Protein AF-A0AAU6CQ74-F1 (afdb_monomer)

Nearest PDB structures (foldseek):
  4mun-assembly2_A  TM=2.902E-01  e=2.561E+00  Mycobacterium tuberculosis
  8eb3-assembly1_A  TM=3.455E-01  e=6.32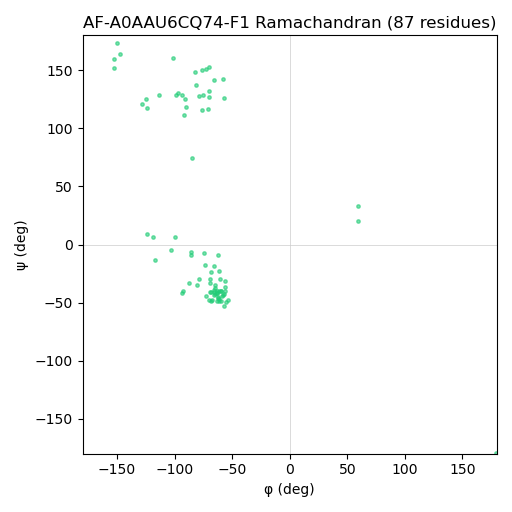2E+00  Helicobacter pylori
  3hgu-assembly1_B  TM=3.892E-01  e=8.731E+00  Pantoea agglomerans

Sequence (89 aa):
MGFGSQSYADVVRDRVTADPRDAVLLAVGDFDCSGEDIERDRVERTGCWSSVTRVLLTYEQMRAYGLLATEGKRGGPRWPPFARLRLRH

Solvent-accessible surface area (backbone atoms only — not comparable to full-atom values): 5488 Å² total; per-residue (Å²): 142,75,73,79,54,69,74,58,29,48,57,50,28,57,56,48,70,71,43,95,60,88,37,70,45,77,40,72,46,60,79,46,52,65,39,52,49,37,50,50,51,52,49,66,67,33,70,61,60,77,43,77,43,80,77,35,54,46,68,65,55,34,62,75,68,68,55,82,78,79,73,89,51,73,85,43,91,56,26,64,63,40,46,66,75,69,65,69,128

pLDDT: mean 89.44, std 9.69, range [55.47, 98.12]

Secondary structure (DSSP, 8-state):
--PPPHHHHHHHHHHHHTS-SPPEEEEE--SSHHHHHHHHHHHHHH---SEEEEEES-HHHHHHTTPPPPGGGTTSTTHHHHHHHHS--

Radius of gyration: 14.96 Å; Cα contacts (8 Å, |Δi|>4): 85; chains: 1; bounding box: 34×26×37 Å

Structure (mmCIF, N/CA/C/O backbone):
data_AF-A0AAU6CQ74-F1
#
_entry.id   AF-A0AAU6CQ74-F1
#
loop_
_atom_site.group_PDB
_atom_site.id
_atom_site.type_symbol
_atom_site.label_atom_id
_atom_site.label_alt_id
_atom_site.label_comp_id
_atom_site.label_asym_id
_atom_site.label_entity_id
_atom_site.label_seq_id
_atom_site.pdbx_PDB_ins_code
_atom_site.Cartn_x
_atom_site.Cartn_y
_atom_site.Cartn_z
_atom_site.occupancy
_atom_site.B_iso_or_equiv
_atom_site.auth_seq_id
_atom_site.auth_comp_id
_atom_site.auth_asym_id
_atom_site.auth_atom_id
_atom_site.pdbx_PDB_model_num
ATOM 1 N N . MET A 1 1 ? 0.575 10.257 -8.320 1.00 61.75 1 MET A N 1
ATOM 2 C CA . MET A 1 1 ? 0.344 9.746 -6.949 1.00 61.75 1 MET A CA 1
ATOM 3 C C . MET A 1 1 ? 1.119 10.590 -5.943 1.00 61.75 1 MET A C 1
ATOM 5 O O . MET A 1 1 ? 2.139 11.154 -6.325 1.00 61.75 1 MET A O 1
ATOM 9 N N . GLY A 1 2 ? 0.654 10.699 -4.695 1.00 81.75 2 GLY A N 1
ATOM 10 C CA . GLY A 1 2 ? 1.310 11.489 -3.646 1.00 81.75 2 GLY A CA 1
ATOM 11 C C . GLY A 1 2 ? 1.123 10.878 -2.257 1.00 81.75 2 GLY A C 1
ATOM 12 O O . GLY A 1 2 ? 0.269 10.014 -2.073 1.00 81.75 2 GLY A O 1
ATOM 13 N N . PHE A 1 3 ? 1.938 11.319 -1.299 1.00 89.88 3 PHE A N 1
ATOM 14 C CA . PHE A 1 3 ? 1.824 10.910 0.101 1.00 89.88 3 PHE A CA 1
ATOM 15 C C . PHE A 1 3 ? 0.517 11.430 0.710 1.00 89.88 3 PHE A C 1
ATOM 17 O O . PHE A 1 3 ? 0.090 12.549 0.421 1.00 89.88 3 PHE A O 1
ATOM 24 N N . GLY A 1 4 ? -0.116 10.615 1.552 1.00 89.44 4 GLY A N 1
ATOM 25 C CA . GLY A 1 4 ? -1.297 11.037 2.300 1.00 89.44 4 GLY A CA 1
ATOM 26 C C . GLY A 1 4 ? -0.928 12.015 3.417 1.00 89.44 4 GLY A C 1
ATOM 27 O O . GLY A 1 4 ? 0.163 11.944 3.978 1.00 89.44 4 GLY A O 1
ATOM 28 N N . SER A 1 5 ? -1.844 12.916 3.776 1.00 94.56 5 SER A N 1
ATOM 29 C CA . SER A 1 5 ? -1.660 13.743 4.971 1.00 94.56 5 SER A CA 1
ATOM 30 C C . SER A 1 5 ? -1.788 12.901 6.244 1.00 94.56 5 SER A C 1
ATOM 32 O O . SER A 1 5 ? -2.532 11.915 6.278 1.00 94.56 5 SER A O 1
ATOM 34 N N . GLN A 1 6 ? -1.125 13.334 7.321 1.00 95.62 6 GLN A N 1
ATOM 35 C CA . GLN A 1 6 ? -1.271 12.695 8.633 1.00 95.62 6 GLN A CA 1
ATOM 36 C C . GLN A 1 6 ? -2.727 12.727 9.116 1.00 95.62 6 GLN A C 1
ATOM 38 O O . GLN A 1 6 ? -3.256 11.696 9.509 1.00 95.62 6 GLN A O 1
ATOM 43 N N . SER A 1 7 ? -3.410 13.868 8.967 1.00 97.19 7 SER A N 1
ATOM 44 C CA . SER A 1 7 ? -4.821 14.012 9.348 1.00 97.19 7 SER A CA 1
ATOM 45 C C . SER A 1 7 ? -5.733 12.986 8.672 1.00 97.19 7 SER A C 1
ATOM 47 O O . SER A 1 7 ? -6.663 12.474 9.288 1.00 97.19 7 SER A O 1
ATOM 49 N N . TYR A 1 8 ? -5.462 12.640 7.412 1.00 96.81 8 TYR A N 1
ATOM 50 C CA . TYR A 1 8 ? -6.236 11.623 6.712 1.00 96.81 8 TYR A CA 1
ATOM 51 C C . TYR A 1 8 ? -5.826 10.196 7.100 1.00 96.81 8 TYR A C 1
ATOM 53 O O . TYR A 1 8 ? -6.650 9.283 7.049 1.00 96.81 8 TYR A O 1
ATOM 61 N N . ALA A 1 9 ? -4.564 9.972 7.475 1.00 97.31 9 ALA A N 1
ATOM 62 C CA . ALA A 1 9 ? -4.136 8.700 8.052 1.00 97.31 9 ALA A CA 1
ATOM 63 C C . ALA A 1 9 ? -4.842 8.432 9.389 1.00 97.31 9 ALA A C 1
ATOM 65 O O . ALA A 1 9 ? -5.336 7.324 9.584 1.00 97.31 9 ALA A O 1
ATOM 66 N N . ASP A 1 10 ? -4.982 9.452 10.240 1.00 98.00 10 ASP A N 1
ATOM 67 C CA . ASP A 1 10 ? -5.695 9.341 11.516 1.00 98.00 10 ASP A CA 1
ATOM 68 C C . ASP A 1 10 ? -7.173 8.977 11.305 1.00 98.00 10 ASP A C 1
ATOM 70 O O . ASP A 1 10 ? -7.647 8.006 11.884 1.00 98.00 10 ASP A O 1
ATOM 74 N N . VAL A 1 11 ? -7.875 9.645 10.376 1.00 98.06 11 VAL A N 1
ATOM 75 C CA . VAL A 1 11 ? -9.273 9.303 10.032 1.00 98.06 11 VAL A CA 1
ATOM 76 C C . VAL A 1 11 ? -9.424 7.842 9.603 1.00 98.06 11 VAL A C 1
ATOM 78 O O . VAL A 1 11 ? -10.418 7.194 9.934 1.00 98.06 11 VAL A O 1
ATOM 81 N N . VAL A 1 12 ? -8.467 7.315 8.836 1.00 97.69 12 VAL A N 1
ATOM 82 C CA . VAL A 1 12 ? -8.520 5.918 8.395 1.00 97.69 12 VAL A CA 1
ATOM 83 C C . VAL A 1 12 ? -8.214 4.959 9.532 1.00 97.69 12 VAL A C 1
ATOM 85 O O . VAL A 1 12 ? -8.964 4.000 9.690 1.00 97.69 12 VAL A O 1
ATOM 88 N N . ARG A 1 13 ? -7.194 5.237 10.349 1.00 97.75 13 ARG A N 1
ATOM 89 C CA . ARG A 1 13 ? -6.897 4.438 11.541 1.00 97.75 13 ARG A CA 1
ATOM 9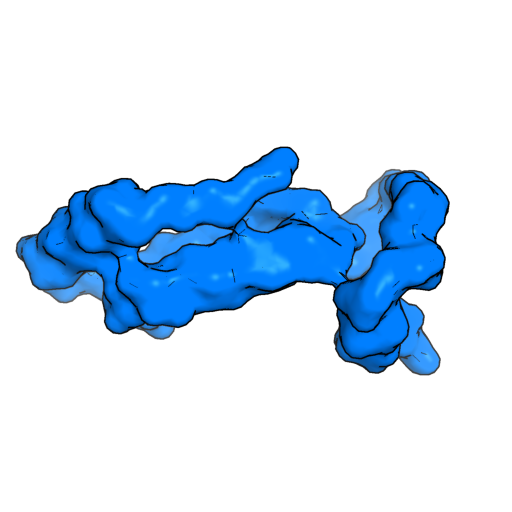0 C C . 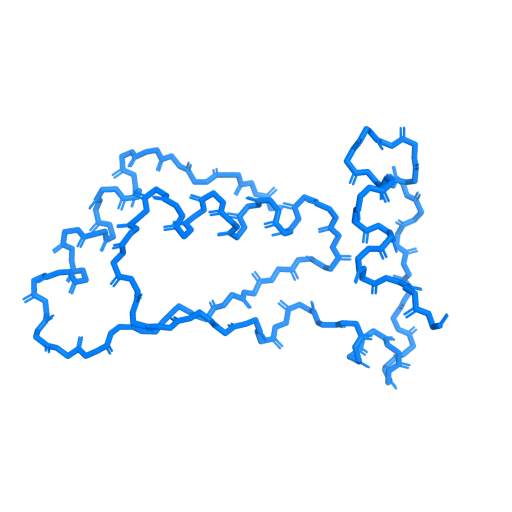ARG A 1 13 ? -8.114 4.361 12.457 1.00 97.75 13 ARG A C 1
ATOM 92 O O . ARG A 1 13 ? -8.519 3.268 12.826 1.00 97.75 13 ARG A O 1
ATOM 99 N N . ASP A 1 14 ? -8.727 5.498 12.771 1.00 98.12 14 ASP A N 1
ATOM 100 C CA . ASP A 1 14 ? -9.845 5.556 13.712 1.00 98.12 14 ASP A CA 1
ATOM 101 C C . ASP A 1 14 ? -11.056 4.762 13.195 1.00 98.12 14 ASP A C 1
ATOM 103 O O . ASP A 1 14 ? -11.696 4.036 13.952 1.00 98.12 14 ASP A O 1
ATOM 107 N N . ARG A 1 15 ? -11.343 4.834 11.887 1.00 97.44 15 ARG A N 1
ATOM 108 C CA . ARG A 1 15 ? -12.427 4.054 11.267 1.00 97.44 15 ARG A CA 1
ATOM 109 C C . ARG A 1 15 ? -12.136 2.561 11.206 1.00 97.44 15 ARG A C 1
ATOM 111 O O . ARG A 1 15 ? -13.0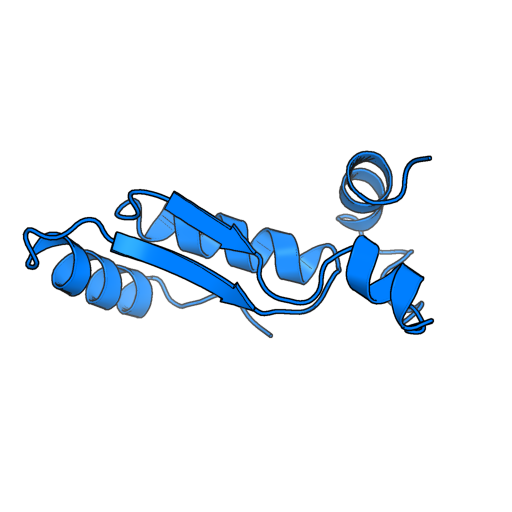50 1.775 11.420 1.00 97.44 15 ARG A O 1
ATOM 118 N N . VAL A 1 16 ? -10.903 2.183 10.877 1.00 97.69 16 VAL A N 1
ATOM 119 C CA . VAL A 1 16 ? -10.499 0.777 10.779 1.00 97.69 16 VAL A CA 1
ATOM 120 C C . VAL A 1 16 ? -10.520 0.126 12.157 1.00 97.69 16 VAL A C 1
ATOM 122 O O . VAL A 1 16 ? -11.131 -0.920 12.316 1.00 97.69 16 VAL A O 1
ATOM 125 N N . THR A 1 17 ? -9.936 0.773 13.166 1.00 96.69 17 THR A N 1
ATOM 126 C CA . THR A 1 17 ? -9.864 0.239 14.534 1.00 96.69 17 THR A CA 1
ATOM 127 C C . THR A 1 17 ? -11.231 0.182 15.228 1.00 96.69 17 THR A C 1
ATOM 129 O O . THR A 1 17 ? -11.413 -0.600 16.157 1.00 96.69 17 THR A O 1
ATOM 132 N N . ALA A 1 18 ? -12.204 0.995 14.803 1.00 97.75 18 ALA A N 1
ATOM 133 C CA . ALA A 1 18 ? -13.570 0.936 15.326 1.00 97.75 18 ALA A CA 1
ATOM 134 C C . ALA A 1 18 ? -14.367 -0.285 14.826 1.00 97.75 18 ALA A C 1
ATOM 136 O O . ALA A 1 18 ? -15.393 -0.626 15.415 1.00 97.75 18 ALA A O 1
ATOM 137 N N . ASP A 1 19 ? -13.925 -0.930 13.744 1.00 97.38 19 ASP A N 1
ATOM 138 C CA . ASP A 1 19 ? -14.549 -2.131 13.198 1.00 97.38 19 ASP A CA 1
ATOM 139 C C . ASP A 1 19 ? -13.855 -3.385 13.765 1.00 97.38 19 ASP A C 1
ATOM 141 O O . ASP A 1 19 ? -12.632 -3.482 13.700 1.00 97.38 19 ASP A O 1
ATOM 145 N N . PRO A 1 20 ? -14.589 -4.366 14.321 1.00 95.06 20 PRO A N 1
ATOM 146 C CA . PRO A 1 20 ? -13.980 -5.565 14.898 1.00 95.06 20 PRO A CA 1
ATOM 147 C C . PRO A 1 20 ? -13.462 -6.569 13.853 1.00 95.06 20 PRO A C 1
ATOM 149 O O . PRO A 1 20 ? -12.883 -7.587 14.230 1.00 95.06 20 PRO A O 1
ATOM 152 N N . ARG A 1 21 ? -13.724 -6.357 12.558 1.00 97.75 21 ARG A N 1
ATOM 153 C CA . ARG A 1 21 ? -13.288 -7.261 11.486 1.00 97.75 21 ARG A CA 1
ATOM 154 C C . ARG A 1 21 ? -11.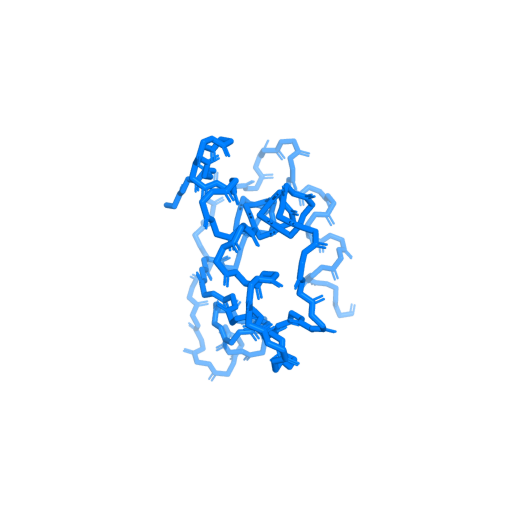840 -6.990 11.094 1.00 97.75 21 ARG A C 1
ATOM 156 O O . ARG A 1 21 ? -11.402 -5.844 11.066 1.00 97.75 21 ARG A O 1
ATOM 163 N N . ASP A 1 22 ? -11.140 -8.042 10.677 1.00 97.31 22 ASP A N 1
ATOM 164 C CA . ASP A 1 22 ? -9.801 -7.908 10.107 1.00 97.31 22 ASP A CA 1
ATOM 165 C C . ASP A 1 22 ? -9.797 -6.976 8.894 1.00 97.31 22 ASP A C 1
ATOM 167 O O . ASP A 1 22 ? -10.535 -7.167 7.921 1.00 97.31 22 ASP A O 1
ATOM 171 N N . ALA A 1 23 ? -8.925 -5.973 8.945 1.00 97.81 23 ALA A N 1
ATOM 172 C CA . ALA A 1 23 ? -8.821 -4.965 7.908 1.00 97.81 23 ALA A CA 1
ATOM 173 C C . ALA A 1 23 ? -7.673 -5.281 6.951 1.00 97.81 23 ALA A C 1
ATOM 175 O O . ALA A 1 23 ? -6.525 -5.470 7.356 1.00 97.81 23 ALA A O 1
ATOM 176 N N . VAL A 1 24 ? -7.977 -5.280 5.655 1.00 97.62 24 VAL A N 1
ATOM 177 C CA . VAL A 1 24 ? -7.001 -5.524 4.589 1.00 97.62 24 VAL A CA 1
ATOM 178 C C . VAL A 1 24 ? -6.813 -4.258 3.765 1.00 97.62 24 VAL A C 1
ATOM 180 O O . VAL A 1 24 ? -7.784 -3.685 3.269 1.00 97.62 24 VAL A O 1
ATOM 183 N N . LEU A 1 25 ? -5.560 -3.842 3.574 1.00 97.00 25 LEU A N 1
ATOM 184 C CA . LEU A 1 25 ? -5.216 -2.773 2.641 1.00 97.00 25 LEU A CA 1
ATOM 185 C C . LEU A 1 25 ? -4.938 -3.357 1.257 1.00 97.00 25 LEU A C 1
ATOM 187 O O . LEU A 1 25 ? -3.976 -4.101 1.072 1.00 97.00 25 LEU A O 1
ATOM 191 N N . LEU A 1 26 ? -5.739 -2.965 0.269 1.00 96.50 26 LEU A N 1
ATOM 192 C CA . LEU A 1 26 ? -5.444 -3.221 -1.138 1.00 96.50 26 LEU A CA 1
ATOM 193 C C . LEU A 1 26 ? -4.673 -2.033 -1.712 1.00 96.50 26 LEU A C 1
ATOM 195 O O . LEU A 1 26 ? -5.218 -0.938 -1.854 1.00 96.50 26 LEU A O 1
ATOM 199 N N . ALA A 1 27 ? -3.401 -2.243 -2.030 1.00 93.81 27 ALA A N 1
ATOM 200 C CA . ALA A 1 27 ? -2.550 -1.213 -2.598 1.00 93.81 27 ALA A CA 1
ATOM 201 C C . ALA A 1 27 ? -2.611 -1.240 -4.130 1.00 93.81 27 ALA A C 1
ATOM 203 O O . ALA A 1 27 ? -2.365 -2.268 -4.772 1.00 93.81 27 ALA A O 1
ATOM 204 N N . VAL A 1 28 ? -2.943 -0.079 -4.700 1.00 93.69 28 VAL A N 1
ATOM 205 C CA . VAL A 1 28 ? -2.984 0.169 -6.142 1.00 93.69 28 VAL A CA 1
ATOM 206 C C . VAL A 1 28 ? -2.175 1.422 -6.456 1.00 93.69 28 VAL A C 1
ATOM 208 O O . VAL A 1 28 ? -2.477 2.505 -5.955 1.00 93.69 28 VAL A O 1
ATOM 211 N N . GLY A 1 29 ? -1.153 1.291 -7.295 1.00 90.19 29 GLY A N 1
ATOM 212 C CA . GLY A 1 29 ? -0.342 2.420 -7.731 1.00 90.19 29 GLY A CA 1
ATOM 213 C C . GLY A 1 29 ? 0.790 2.025 -8.666 1.00 90.19 29 GLY A C 1
ATOM 214 O O . GLY A 1 29 ? 0.969 0.854 -9.000 1.00 90.19 29 GLY A O 1
ATOM 215 N N . ASP A 1 30 ? 1.564 3.023 -9.076 1.00 90.81 30 ASP A N 1
ATOM 216 C CA . ASP A 1 30 ? 2.672 2.842 -10.010 1.00 90.81 30 ASP A CA 1
ATOM 217 C C . ASP A 1 30 ? 3.697 1.831 -9.472 1.00 90.81 30 ASP A C 1
ATOM 219 O O . ASP A 1 30 ? 3.996 1.794 -8.271 1.00 90.81 30 ASP A O 1
ATOM 223 N N . PHE A 1 31 ? 4.254 1.014 -10.367 1.00 89.94 31 PHE A N 1
ATOM 224 C CA . PHE A 1 31 ? 5.379 0.139 -10.046 1.00 89.94 31 PHE A CA 1
ATOM 225 C C . PHE A 1 31 ? 6.691 0.916 -10.186 1.00 89.94 31 PHE A C 1
ATOM 227 O O . PHE A 1 31 ? 7.436 0.787 -11.157 1.00 89.94 31 PHE A O 1
ATOM 234 N N . ASP A 1 32 ? 6.950 1.785 -9.217 1.00 87.94 32 ASP A N 1
ATOM 235 C CA . ASP A 1 32 ? 8.193 2.535 -9.127 1.00 87.94 32 ASP A CA 1
ATOM 236 C C . ASP A 1 32 ? 8.557 2.859 -7.675 1.00 87.94 32 ASP A C 1
ATOM 238 O O . ASP A 1 32 ? 7.776 2.646 -6.745 1.00 87.94 32 ASP A O 1
ATOM 242 N N . CYS A 1 33 ? 9.751 3.421 -7.482 1.00 88.56 33 CYS A N 1
ATOM 243 C CA . CYS A 1 33 ? 10.271 3.757 -6.161 1.00 88.56 33 CYS A CA 1
ATOM 244 C C . CYS A 1 33 ? 9.355 4.686 -5.347 1.00 88.56 33 CYS A C 1
ATOM 246 O O . CYS A 1 33 ? 9.313 4.587 -4.126 1.00 88.56 33 CYS A O 1
ATOM 248 N N . SER A 1 34 ? 8.603 5.583 -5.993 1.00 88.81 34 SER A N 1
ATOM 249 C CA . SER A 1 34 ? 7.672 6.459 -5.279 1.00 88.81 34 SER A CA 1
ATOM 250 C C . SER A 1 34 ? 6.360 5.773 -4.930 1.00 88.81 34 SER A C 1
ATOM 252 O O . SER A 1 34 ? 5.827 6.040 -3.858 1.00 88.81 34 SER A O 1
ATOM 254 N N . GLY A 1 35 ? 5.861 4.883 -5.789 1.00 90.81 35 GLY A N 1
ATOM 255 C CA . GLY A 1 35 ? 4.685 4.073 -5.494 1.00 90.81 35 GLY A CA 1
ATOM 256 C C . GLY A 1 35 ? 4.907 3.165 -4.285 1.00 90.81 35 GLY A C 1
ATOM 257 O O . GLY A 1 35 ? 4.018 3.048 -3.444 1.00 90.81 35 GLY A O 1
ATOM 258 N N . GLU A 1 36 ? 6.099 2.576 -4.150 1.00 90.06 36 GLU A N 1
ATOM 259 C CA . GLU A 1 36 ? 6.452 1.768 -2.973 1.00 90.06 36 GLU A CA 1
ATOM 260 C C . GLU A 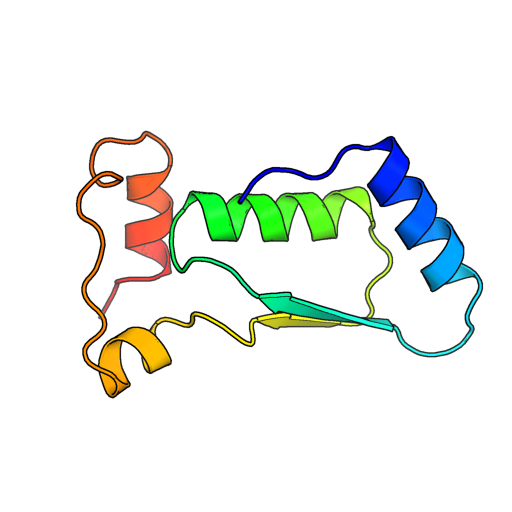1 36 ? 6.581 2.593 -1.695 1.00 90.06 36 GLU A C 1
ATOM 262 O O . GLU A 1 36 ? 6.124 2.170 -0.636 1.00 90.06 36 GLU A O 1
ATOM 267 N N . ASP A 1 37 ? 7.182 3.780 -1.782 1.00 92.00 37 ASP A N 1
ATOM 268 C CA . ASP A 1 37 ? 7.319 4.657 -0.622 1.00 92.00 37 ASP A CA 1
ATOM 269 C C . ASP A 1 37 ? 5.973 5.174 -0.121 1.00 92.00 37 ASP A C 1
ATOM 271 O O . ASP A 1 37 ? 5.774 5.265 1.086 1.00 92.00 37 ASP A O 1
ATOM 275 N N . ILE A 1 38 ? 5.054 5.510 -1.030 1.00 93.69 38 ILE A N 1
ATOM 276 C CA . ILE A 1 38 ? 3.709 5.970 -0.667 1.00 93.69 38 ILE A CA 1
ATOM 277 C C . ILE A 1 38 ? 2.937 4.851 0.033 1.00 93.69 38 ILE A C 1
ATOM 279 O O . ILE A 1 38 ? 2.273 5.107 1.035 1.00 93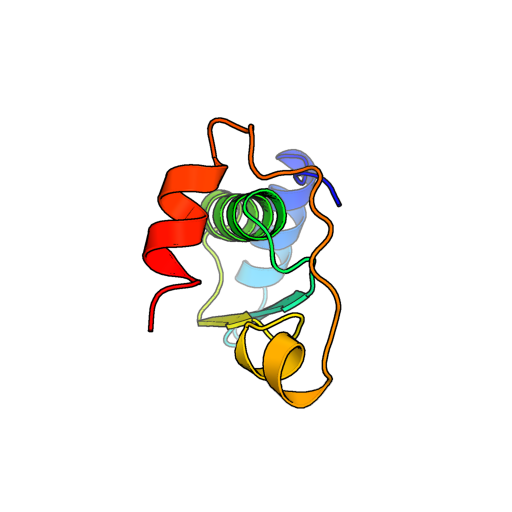.69 38 ILE A O 1
ATOM 283 N N . GLU A 1 39 ? 3.028 3.614 -0.464 1.00 94.94 39 GLU A N 1
ATOM 284 C CA . GLU A 1 39 ? 2.418 2.465 0.208 1.00 94.94 39 GLU A CA 1
ATOM 285 C C . GLU A 1 39 ? 3.019 2.252 1.597 1.00 94.94 39 GLU A C 1
ATOM 287 O O . GLU A 1 39 ? 2.274 2.144 2.570 1.00 94.94 39 GLU A O 1
ATOM 292 N N . ARG A 1 40 ? 4.352 2.242 1.704 1.00 94.25 40 ARG A N 1
ATOM 293 C CA . ARG A 1 40 ? 5.039 2.045 2.981 1.00 94.25 40 ARG A CA 1
ATOM 294 C C . ARG 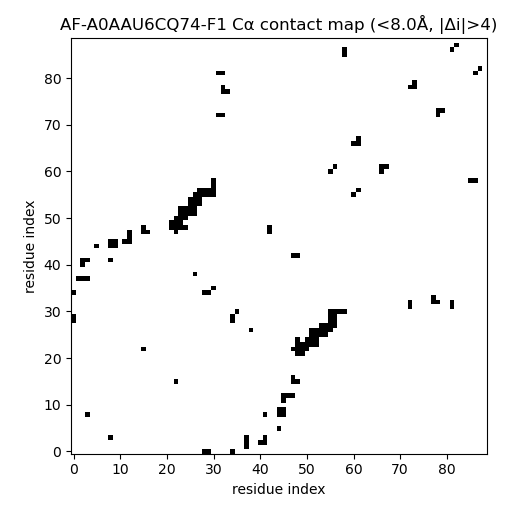A 1 40 ? 4.668 3.127 3.996 1.00 94.25 40 ARG A C 1
ATOM 296 O O . ARG A 1 40 ? 4.270 2.793 5.105 1.00 94.25 40 ARG A O 1
ATOM 303 N N . ASP A 1 41 ? 4.711 4.400 3.598 1.00 96.44 41 ASP A N 1
ATOM 304 C CA . ASP A 1 41 ? 4.304 5.529 4.446 1.00 96.44 41 ASP A CA 1
ATOM 305 C C . ASP A 1 41 ? 2.837 5.399 4.878 1.00 96.44 41 ASP A C 1
ATOM 307 O O . ASP A 1 41 ? 2.506 5.620 6.043 1.00 96.44 41 ASP A O 1
ATOM 311 N N . ARG A 1 42 ? 1.949 4.959 3.975 1.00 96.19 42 ARG A N 1
ATOM 312 C CA . ARG A 1 42 ? 0.542 4.732 4.312 1.00 96.19 42 ARG A CA 1
ATOM 313 C C . ARG A 1 42 ? 0.382 3.653 5.376 1.00 96.19 42 ARG A C 1
ATOM 315 O O . ARG A 1 42 ? -0.391 3.861 6.311 1.00 96.19 42 ARG A O 1
ATOM 322 N N . VAL A 1 43 ? 1.081 2.530 5.235 1.00 97.12 43 VAL A N 1
ATOM 323 C CA . VAL A 1 43 ? 1.055 1.420 6.198 1.00 97.12 43 VAL A CA 1
ATOM 324 C C . VAL A 1 43 ? 1.604 1.873 7.548 1.00 97.12 43 VAL A C 1
ATOM 326 O O . VAL A 1 43 ? 0.928 1.694 8.558 1.00 97.12 43 VAL A O 1
ATOM 329 N N . GLU A 1 44 ? 2.765 2.529 7.564 1.00 97.12 44 GLU A N 1
ATOM 330 C CA . GLU A 1 44 ? 3.418 3.005 8.790 1.00 97.12 44 GLU A CA 1
ATOM 331 C C . GLU A 1 44 ? 2.564 4.032 9.545 1.00 97.12 44 GLU A C 1
ATOM 333 O O . GLU A 1 44 ? 2.380 3.911 10.754 1.00 97.12 44 GLU A O 1
ATOM 338 N N . ARG A 1 45 ? 1.984 5.021 8.850 1.00 96.88 45 ARG A N 1
ATOM 339 C CA . ARG A 1 45 ? 1.175 6.071 9.499 1.00 96.88 45 ARG A CA 1
ATOM 340 C C . ARG A 1 45 ? -0.151 5.578 10.061 1.00 96.88 45 ARG A C 1
ATOM 342 O O . ARG A 1 45 ? -0.678 6.194 10.984 1.00 96.88 45 ARG A O 1
ATOM 349 N N . THR A 1 46 ? -0.732 4.545 9.456 1.00 97.56 46 THR A N 1
ATOM 350 C CA . THR A 1 46 ? -2.048 4.034 9.865 1.00 97.56 46 THR A CA 1
ATOM 351 C C . THR A 1 46 ? -1.927 2.909 10.885 1.00 97.56 46 THR A C 1
ATOM 353 O O . THR A 1 46 ? -2.692 2.898 11.844 1.00 97.56 46 THR A O 1
ATOM 356 N N . GLY A 1 47 ? -0.959 2.001 10.722 1.00 97.00 47 GLY A N 1
ATOM 357 C CA . GLY A 1 47 ? -0.617 0.976 11.713 1.00 97.00 47 GLY A CA 1
ATOM 358 C C . GLY A 1 47 ? -1.758 0.023 12.093 1.00 97.00 47 GLY A C 1
ATOM 359 O O . GLY A 1 47 ? -1.710 -0.564 13.168 1.00 97.00 47 GLY A O 1
ATOM 360 N N . CYS A 1 48 ? -2.795 -0.103 11.258 1.00 97.56 48 CYS A N 1
ATOM 361 C CA . CYS A 1 48 ? -4.069 -0.735 11.625 1.00 97.56 48 CYS A CA 1
ATOM 362 C C . CYS A 1 48 ? -4.494 -1.900 10.714 1.00 97.56 48 CYS A C 1
ATOM 364 O O . CYS A 1 48 ? -5.632 -2.350 10.790 1.00 97.56 48 CYS A O 1
ATOM 366 N N . TRP A 1 49 ? -3.627 -2.359 9.809 1.00 98.06 49 TRP A N 1
ATOM 367 C CA . TRP A 1 49 ? -3.979 -3.385 8.820 1.00 98.06 49 TRP A CA 1
ATOM 368 C C . TRP A 1 49 ? -3.550 -4.776 9.285 1.00 98.06 49 TRP A C 1
ATOM 370 O O . TRP A 1 49 ? -2.380 -4.978 9.606 1.00 98.06 49 TRP A O 1
ATOM 380 N N . SER A 1 50 ? -4.464 -5.745 9.233 1.00 97.81 50 SER A N 1
ATOM 381 C CA . SER A 1 50 ? -4.165 -7.166 9.452 1.00 97.81 50 SER A CA 1
ATOM 382 C C . SER A 1 50 ? -3.321 -7.736 8.306 1.00 97.81 50 SER A C 1
ATOM 384 O O . SER A 1 50 ? -2.472 -8.599 8.515 1.00 97.81 50 SER A O 1
ATOM 386 N N . SER A 1 51 ? -3.525 -7.245 7.077 1.00 97.56 51 SER A N 1
ATOM 387 C CA . SER A 1 51 ? -2.644 -7.538 5.942 1.00 97.56 51 SER A CA 1
ATOM 388 C C . SER A 1 51 ? -2.654 -6.431 4.888 1.00 97.56 51 SER A C 1
ATOM 390 O O . SER A 1 51 ? -3.580 -5.621 4.802 1.00 97.56 51 SER A O 1
ATOM 392 N N . VAL A 1 52 ? -1.603 -6.404 4.067 1.00 96.81 52 VAL A N 1
ATOM 393 C CA . VAL A 1 52 ? -1.440 -5.473 2.946 1.00 96.81 52 VAL A CA 1
ATOM 394 C C . VAL A 1 52 ? -1.190 -6.291 1.686 1.00 96.81 52 VAL A C 1
ATOM 396 O O . VAL A 1 52 ? -0.283 -7.120 1.655 1.00 96.81 52 VAL A O 1
ATOM 399 N N . THR A 1 53 ? -1.993 -6.072 0.649 1.00 95.44 53 THR A N 1
ATOM 400 C CA . THR A 1 53 ? -1.876 -6.767 -0.637 1.00 95.44 53 THR A CA 1
ATOM 401 C C . THR A 1 53 ? -1.723 -5.754 -1.760 1.00 95.44 53 THR A C 1
ATOM 403 O O . THR A 1 53 ? -2.640 -4.978 -2.031 1.00 95.44 53 THR A O 1
ATOM 406 N N . ARG A 1 54 ? -0.586 -5.784 -2.464 1.00 93.31 54 ARG A N 1
ATOM 407 C CA . ARG A 1 54 ? -0.430 -5.037 -3.717 1.00 93.31 54 ARG A CA 1
ATOM 408 C C . ARG A 1 54 ? -1.168 -5.761 -4.835 1.00 93.31 54 ARG A C 1
ATOM 410 O O . ARG A 1 54 ? -0.787 -6.863 -5.214 1.00 93.31 54 ARG A O 1
ATOM 417 N N . VAL A 1 55 ? -2.198 -5.119 -5.372 1.00 94.56 55 VAL A N 1
ATOM 418 C CA . VAL A 1 55 ? -3.023 -5.677 -6.453 1.00 94.56 55 VAL A CA 1
ATOM 419 C C . VAL A 1 55 ? -2.508 -5.224 -7.818 1.00 94.56 55 VAL A C 1
ATOM 421 O O . VAL A 1 55 ? -2.443 -6.022 -8.752 1.00 94.56 55 VAL A O 1
ATOM 424 N N . LEU A 1 56 ? -2.123 -3.949 -7.931 1.00 90.56 56 LEU A N 1
ATOM 425 C CA . LEU A 1 56 ? -1.660 -3.320 -9.170 1.00 90.56 56 LEU A CA 1
ATOM 426 C C . LEU A 1 56 ? -0.697 -2.158 -8.855 1.00 90.56 56 LEU A C 1
ATOM 428 O O . LEU A 1 56 ? -0.816 -1.512 -7.823 1.00 90.56 56 LEU A O 1
ATOM 432 N N . LEU A 1 57 ? 0.246 -1.797 -9.715 1.00 91.69 57 LEU A N 1
ATOM 433 C CA . LEU A 1 57 ? 0.881 -2.645 -10.720 1.00 91.69 57 LEU A CA 1
ATOM 434 C C . LEU A 1 57 ? 1.985 -3.474 -10.046 1.00 91.69 57 LEU A C 1
ATOM 436 O O . LEU A 1 57 ? 2.741 -2.954 -9.222 1.00 91.69 57 LEU A O 1
ATOM 440 N N . THR A 1 58 ? 2.073 -4.759 -10.386 1.00 90.25 58 THR A N 1
ATOM 441 C CA . THR A 1 58 ? 3.147 -5.667 -9.959 1.00 90.25 58 THR A CA 1
ATOM 442 C C . THR A 1 58 ? 4.174 -5.865 -11.074 1.00 90.25 58 THR A C 1
ATOM 444 O O . THR A 1 58 ? 3.888 -5.650 -12.255 1.00 90.25 58 THR A O 1
ATOM 447 N N . TYR A 1 59 ? 5.374 -6.326 -10.709 1.00 88.06 59 TYR A N 1
ATOM 448 C CA . TYR A 1 59 ? 6.416 -6.661 -11.684 1.00 88.06 59 TYR A CA 1
ATOM 449 C C . TYR A 1 59 ? 5.949 -7.713 -12.699 1.00 88.06 59 TYR A C 1
ATOM 451 O O . TYR A 1 59 ? 6.192 -7.591 -13.899 1.00 88.06 59 TYR A O 1
ATOM 459 N N . GLU A 1 60 ? 5.242 -8.737 -12.221 1.00 90.38 60 GLU A N 1
ATOM 460 C CA . GLU A 1 60 ? 4.719 -9.818 -13.056 1.00 90.38 60 GLU A CA 1
ATOM 461 C C . GLU A 1 60 ? 3.711 -9.298 -14.078 1.00 90.38 60 GLU A C 1
ATOM 463 O O . GLU A 1 60 ? 3.784 -9.670 -15.244 1.00 90.38 60 GLU A O 1
ATOM 468 N N . GLN A 1 61 ? 2.826 -8.381 -13.682 1.00 92.19 61 GLN A N 1
ATOM 469 C CA . GLN A 1 61 ? 1.876 -7.748 -14.599 1.00 92.19 61 GLN A CA 1
ATOM 470 C C . GLN A 1 61 ? 2.588 -6.873 -15.632 1.00 92.19 61 GLN A C 1
ATOM 472 O O . GLN A 1 61 ? 2.236 -6.916 -16.809 1.00 92.19 61 GLN A O 1
ATOM 477 N N . MET A 1 62 ? 3.622 -6.121 -15.231 1.00 90.69 62 MET A N 1
ATOM 478 C CA . MET A 1 62 ? 4.434 -5.367 -16.191 1.00 90.69 62 MET A CA 1
ATOM 479 C C . MET A 1 62 ? 5.057 -6.284 -17.243 1.00 90.69 62 MET A C 1
ATOM 481 O O . MET A 1 62 ? 5.028 -5.973 -18.432 1.00 90.69 62 MET A O 1
ATOM 485 N N . ARG A 1 63 ? 5.588 -7.431 -16.811 1.00 89.31 63 ARG A N 1
ATOM 486 C CA . ARG A 1 63 ? 6.194 -8.439 -17.684 1.00 89.31 63 ARG A CA 1
ATOM 487 C C . ARG A 1 63 ? 5.176 -9.131 -18.584 1.00 89.31 63 ARG A C 1
ATOM 489 O O . ARG A 1 63 ? 5.419 -9.233 -19.781 1.00 89.31 63 ARG A O 1
ATOM 496 N N . ALA A 1 64 ? 4.066 -9.599 -18.021 1.00 93.44 64 ALA A N 1
ATOM 497 C CA . ALA A 1 64 ? 3.039 -10.351 -18.735 1.00 93.44 64 ALA A CA 1
ATOM 498 C C . ALA A 1 64 ? 2.339 -9.503 -19.802 1.00 93.44 64 ALA A C 1
ATOM 500 O O . ALA A 1 64 ? 2.045 -10.001 -20.885 1.00 93.44 64 ALA A O 1
ATOM 501 N N . TYR A 1 65 ? 2.112 -8.220 -19.514 1.00 92.00 65 TYR A N 1
ATOM 502 C CA . TYR A 1 65 ? 1.406 -7.310 -20.417 1.00 92.00 65 TYR A CA 1
ATOM 503 C C . TYR A 1 65 ? 2.334 -6.406 -21.238 1.00 92.00 65 TYR A C 1
ATOM 505 O O . TYR A 1 65 ? 1.849 -5.524 -21.941 1.00 92.00 65 TYR A O 1
ATOM 513 N N . GLY A 1 66 ? 3.657 -6.600 -21.163 1.00 88.50 66 GLY A N 1
ATOM 514 C CA . GLY A 1 66 ? 4.626 -5.810 -21.930 1.00 88.50 66 GLY A CA 1
ATOM 515 C C . GLY A 1 66 ? 4.558 -4.308 -21.637 1.00 88.50 66 GLY A C 1
ATOM 516 O O . GLY A 1 66 ? 4.768 -3.494 -22.536 1.00 88.50 66 GLY A O 1
ATOM 517 N N . LEU A 1 67 ? 4.226 -3.931 -20.396 1.00 88.06 67 LEU A N 1
ATOM 518 C CA . LEU A 1 67 ? 4.066 -2.528 -20.023 1.00 88.06 67 LEU A CA 1
ATOM 519 C C . LEU A 1 67 ? 5.426 -1.830 -20.025 1.00 88.06 67 LEU A C 1
ATOM 521 O O . LEU A 1 67 ? 6.376 -2.275 -19.375 1.00 88.06 67 LEU A O 1
ATOM 525 N N . LEU A 1 68 ? 5.508 -0.712 -20.744 1.00 78.38 68 LEU A N 1
ATOM 526 C CA . LEU A 1 68 ? 6.732 0.071 -20.842 1.00 78.38 68 LEU A CA 1
ATOM 527 C C . LEU A 1 68 ? 7.034 0.764 -19.512 1.00 78.38 68 LEU A C 1
ATOM 529 O O . LEU A 1 68 ? 6.176 1.417 -18.917 1.00 78.38 68 LEU A O 1
ATOM 533 N N . ALA A 1 69 ? 8.281 0.646 -19.065 1.00 72.75 69 ALA A N 1
ATOM 534 C CA . ALA A 1 69 ? 8.769 1.405 -17.927 1.00 72.75 69 ALA A CA 1
ATOM 535 C C . ALA A 1 69 ? 9.013 2.861 -18.342 1.00 72.75 69 ALA A C 1
ATOM 537 O O . ALA A 1 69 ? 9.738 3.130 -19.298 1.00 72.75 69 ALA A O 1
ATOM 538 N N . THR A 1 70 ? 8.470 3.809 -17.585 1.00 68.56 70 THR A N 1
ATOM 539 C CA . THR A 1 70 ? 8.785 5.227 -17.773 1.00 68.56 70 THR A CA 1
ATOM 540 C C . THR A 1 70 ? 10.219 5.497 -17.299 1.00 68.56 70 THR A C 1
ATOM 542 O O . THR A 1 70 ? 10.531 5.349 -16.117 1.00 68.56 70 THR A O 1
ATOM 545 N N . GLU A 1 71 ? 11.114 5.903 -18.205 1.00 64.38 71 GLU A N 1
ATOM 546 C CA . GLU A 1 71 ? 12.562 6.020 -17.937 1.00 64.38 71 GLU A CA 1
ATOM 547 C C . GLU A 1 71 ? 12.947 7.102 -16.910 1.00 64.38 71 GLU A C 1
ATOM 549 O O . GLU A 1 71 ? 14.029 7.050 -16.319 1.00 64.38 71 GLU A O 1
ATOM 554 N N . GLY A 1 72 ? 12.055 8.062 -16.648 1.00 65.81 72 GLY A N 1
ATOM 555 C CA . GLY A 1 72 ? 12.359 9.305 -15.929 1.00 65.81 72 GLY A CA 1
ATOM 556 C C . GLY A 1 72 ? 12.828 9.170 -14.474 1.00 65.81 72 GLY A C 1
ATOM 557 O O . GLY A 1 72 ? 13.257 10.161 -13.890 1.00 65.81 72 GLY A O 1
ATOM 558 N N . LYS A 1 73 ? 12.774 7.978 -13.862 1.00 65.69 73 LYS A N 1
ATOM 559 C CA . LYS A 1 73 ? 13.133 7.781 -12.443 1.00 65.69 73 LYS A CA 1
ATOM 560 C C . LYS A 1 73 ? 14.509 7.155 -12.205 1.00 65.69 73 LYS A C 1
ATOM 562 O O . LYS A 1 73 ? 14.935 7.121 -11.054 1.00 65.69 73 LYS A O 1
ATOM 567 N N . ARG A 1 74 ? 15.248 6.748 -13.249 1.00 71.75 74 ARG A N 1
ATOM 568 C CA . ARG A 1 74 ? 16.561 6.075 -13.107 1.00 71.75 74 ARG A CA 1
ATOM 569 C C . ARG A 1 74 ? 17.638 6.899 -12.389 1.00 71.75 74 ARG A C 1
ATOM 571 O O . ARG A 1 74 ? 18.507 6.323 -11.744 1.00 71.75 74 ARG A O 1
ATOM 578 N N . GLY A 1 75 ? 17.587 8.228 -12.485 1.00 75.19 75 GLY A N 1
ATOM 579 C CA . GLY A 1 75 ? 18.560 9.124 -11.843 1.00 75.19 75 GLY A CA 1
ATOM 580 C C . GLY A 1 75 ? 18.239 9.497 -10.390 1.00 75.19 75 GLY A C 1
ATOM 581 O O . GLY A 1 75 ? 19.037 10.170 -9.746 1.00 75.19 75 GLY A O 1
ATOM 582 N N . GLY A 1 76 ? 17.073 9.107 -9.864 1.00 78.94 76 GLY A N 1
ATOM 583 C CA . GLY A 1 76 ? 16.643 9.515 -8.527 1.00 78.94 76 GLY A CA 1
ATOM 584 C C . GLY A 1 76 ? 17.366 8.756 -7.404 1.00 78.94 76 GLY A C 1
ATOM 585 O O . GLY A 1 76 ? 17.666 7.573 -7.560 1.00 78.94 76 GLY A O 1
ATOM 586 N N . PRO A 1 77 ? 17.558 9.359 -6.214 1.00 84.56 77 PRO A N 1
ATOM 587 C CA . PRO A 1 77 ? 18.243 8.708 -5.087 1.00 84.56 77 PRO A CA 1
ATOM 588 C C . PRO A 1 77 ? 17.528 7.441 -4.589 1.00 84.56 77 PRO A C 1
ATOM 590 O O . PRO A 1 77 ? 18.142 6.553 -4.005 1.00 84.56 77 PRO A O 1
ATOM 593 N N . ARG A 1 78 ? 16.223 7.332 -4.857 1.00 82.50 78 ARG A N 1
ATOM 594 C CA . ARG A 1 78 ? 15.382 6.184 -4.494 1.00 82.50 78 ARG A CA 1
ATOM 595 C C . ARG A 1 78 ? 15.405 5.048 -5.519 1.00 82.50 78 ARG A C 1
ATOM 597 O O . ARG A 1 78 ? 14.877 3.974 -5.255 1.00 82.50 78 ARG A O 1
ATOM 604 N N . TRP A 1 79 ? 16.003 5.266 -6.690 1.00 83.75 79 TRP A N 1
ATOM 605 C CA . TRP A 1 79 ? 16.052 4.262 -7.750 1.00 83.75 79 TRP A CA 1
ATOM 606 C C . TRP A 1 79 ? 16.966 3.072 -7.436 1.00 83.75 79 TRP A C 1
ATOM 608 O O . TRP A 1 79 ? 16.500 1.942 -7.585 1.00 83.75 79 TRP A O 1
ATOM 618 N N . PRO A 1 80 ? 18.221 3.254 -6.970 1.00 86.31 80 PRO A N 1
ATOM 619 C CA . PRO A 1 80 ? 19.097 2.123 -6.679 1.00 86.31 80 PRO A CA 1
ATOM 620 C C . PRO A 1 80 ? 18.498 1.075 -5.724 1.00 86.31 80 PRO A C 1
ATOM 622 O O . PRO A 1 80 ? 18.573 -0.107 -6.064 1.00 86.31 80 PRO A O 1
ATOM 625 N N . PRO A 1 81 ? 17.895 1.429 -4.566 1.00 84.81 81 PRO A N 1
ATOM 626 C CA . PRO A 1 81 ? 17.296 0.423 -3.690 1.00 84.81 81 PRO A CA 1
ATOM 627 C C . PRO A 1 81 ? 16.094 -0.273 -4.342 1.00 84.81 81 PRO A C 1
ATOM 629 O O . PRO A 1 81 ? 16.033 -1.500 -4.314 1.00 84.81 81 PRO A O 1
ATOM 632 N N . PHE A 1 82 ? 15.206 0.476 -5.006 1.00 85.62 82 PHE A N 1
ATOM 633 C CA . PHE A 1 82 ? 14.059 -0.085 -5.728 1.00 85.62 82 PHE A CA 1
ATOM 634 C C . PHE A 1 82 ? 14.494 -1.103 -6.789 1.00 85.62 82 PHE A C 1
ATOM 636 O O . PHE A 1 82 ? 14.066 -2.255 -6.771 1.00 85.62 82 PHE A O 1
ATOM 643 N N . ALA A 1 83 ? 15.418 -0.715 -7.672 1.00 84.81 83 ALA A N 1
ATOM 644 C CA . ALA A 1 83 ? 15.902 -1.581 -8.741 1.00 84.81 83 ALA A CA 1
ATOM 645 C C . ALA A 1 83 ? 16.551 -2.862 -8.192 1.00 84.81 83 ALA A C 1
ATOM 647 O O . ALA A 1 83 ? 16.326 -3.949 -8.721 1.00 84.81 83 ALA A O 1
ATOM 648 N N . ARG A 1 84 ? 17.314 -2.756 -7.095 1.00 84.94 84 ARG A N 1
ATOM 649 C CA . ARG A 1 84 ? 17.946 -3.915 -6.446 1.00 84.94 84 ARG A CA 1
ATOM 650 C C . ARG A 1 84 ? 16.938 -4.901 -5.860 1.00 84.94 84 ARG A C 1
ATOM 652 O O . ARG A 1 84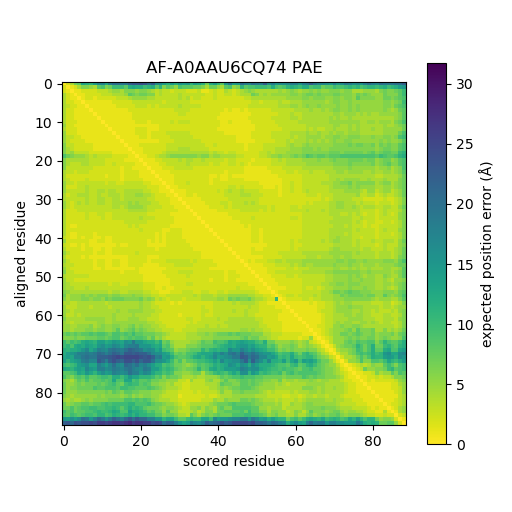 ? 17.254 -6.084 -5.846 1.00 84.94 84 ARG A O 1
ATOM 659 N N . LEU A 1 85 ? 15.810 -4.427 -5.339 1.00 82.50 85 LEU A N 1
ATOM 660 C CA . LEU A 1 85 ? 14.804 -5.257 -4.668 1.00 82.50 85 LEU A CA 1
ATOM 661 C C . LEU A 1 85 ? 13.775 -5.835 -5.641 1.00 82.50 85 LEU A C 1
ATOM 663 O O . LEU A 1 85 ? 13.267 -6.928 -5.416 1.00 82.50 85 LEU A O 1
ATOM 667 N N . ARG A 1 86 ? 13.442 -5.088 -6.698 1.00 82.38 86 ARG A N 1
ATOM 668 C CA . ARG A 1 86 ? 12.241 -5.335 -7.504 1.00 82.38 86 ARG A CA 1
ATOM 669 C C . ARG A 1 86 ? 12.491 -5.699 -8.959 1.00 82.38 86 ARG A C 1
ATOM 671 O O . ARG A 1 86 ? 11.563 -6.154 -9.615 1.00 82.38 86 ARG A O 1
ATOM 678 N N . LEU A 1 87 ? 13.711 -5.498 -9.461 1.00 79.38 87 LEU A N 1
ATOM 679 C CA . LEU A 1 87 ? 14.054 -5.730 -10.870 1.00 79.38 87 LEU A CA 1
ATOM 680 C C . LEU A 1 87 ? 15.139 -6.798 -11.071 1.00 79.38 87 LEU A C 1
ATOM 682 O O . LEU A 1 87 ? 15.611 -6.969 -12.194 1.00 79.38 87 LEU A O 1
ATOM 686 N N . ARG A 1 88 ? 15.574 -7.497 -10.014 1.00 67.62 88 ARG A N 1
ATOM 687 C CA . ARG A 1 88 ? 16.563 -8.574 -10.153 1.00 67.62 88 ARG A CA 1
ATOM 688 C C . ARG A 1 88 ? 15.906 -9.858 -10.664 1.00 67.62 88 ARG A C 1
ATOM 690 O O . ARG A 1 88 ? 14.942 -10.333 -10.067 1.00 67.62 88 ARG A O 1
ATOM 697 N N . HIS A 1 89 ? 16.486 -10.393 -11.735 1.00 55.47 89 HIS A N 1
ATOM 698 C CA . HIS A 1 89 ? 16.495 -11.814 -12.073 1.00 55.47 89 HIS A CA 1
ATOM 699 C C . HIS A 1 89 ? 17.799 -12.424 -11.580 1.00 55.47 89 HIS A C 1
ATOM 701 O O . HIS A 1 89 ? 18.835 -11.728 -11.707 1.00 55.47 89 HIS A O 1
#

Foldseek 3Di:
DDADDLVVLVVVLVVLVVDPDAAEAEQEDDLALRSVVNVVNSCVSNVRHPYYHHPPDAPVNCVVVVPDDDPVCCPPPSHVVSCVVGVDD

Mean predicted aligned error: 4.73 Å